Protein AF-A0A929AWF9-F1 (afdb_monomer_lite)

Secondary structure (DSSP, 8-state):
-EEE--HHHHHHHHHTT-HHHHTTSS-EEE--HHHHHHHHT--SHHHHHHHHHHHTTSSS---

Structure (mmCIF, N/CA/C/O backbone):
data_AF-A0A929AWF9-F1
#
_entry.id   AF-A0A929AWF9-F1
#
loop_
_atom_site.group_PDB
_atom_site.id
_atom_site.type_symbol
_atom_site.label_atom_id
_atom_site.label_alt_id
_atom_site.label_comp_id
_atom_site.label_asym_id
_atom_site.label_entity_id
_atom_site.label_seq_id
_atom_site.pdbx_PDB_ins_code
_atom_site.Cartn_x
_atom_site.Cartn_y
_atom_site.Cartn_z
_atom_site.occupancy
_atom_site.B_iso_or_equiv
_atom_site.auth_seq_id
_atom_site.auth_comp_id
_atom_site.auth_asym_id
_atom_site.auth_atom_id
_atom_site.pdbx_PDB_model_num
ATOM 1 N N . MET A 1 1 ? 2.941 -1.666 -18.204 1.00 82.31 1 MET A N 1
ATOM 2 C CA . MET A 1 1 ? 2.655 -0.274 -17.764 1.00 82.31 1 MET A CA 1
ATOM 3 C C . MET A 1 1 ? 3.043 -0.162 -16.297 1.00 82.31 1 MET A C 1
ATOM 5 O O . MET A 1 1 ? 2.865 -1.149 -15.596 1.00 82.31 1 MET A O 1
ATOM 9 N N . LYS A 1 2 ? 3.598 0.970 -15.842 1.00 87.19 2 LYS A N 1
ATOM 10 C CA . LYS A 1 2 ? 3.970 1.157 -14.430 1.00 87.19 2 LYS A CA 1
ATOM 11 C C . LYS A 1 2 ? 2.904 1.978 -13.709 1.00 87.19 2 LYS A C 1
ATOM 13 O O . LYS A 1 2 ? 2.596 3.083 -14.147 1.00 87.19 2 LYS A O 1
ATOM 18 N N . VAL A 1 3 ? 2.347 1.432 -12.634 1.00 89.50 3 VAL A N 1
ATOM 19 C CA . VAL A 1 3 ? 1.337 2.074 -11.791 1.00 89.50 3 VAL A CA 1
ATOM 20 C C . VAL A 1 3 ? 2.014 2.583 -10.526 1.00 89.50 3 VAL A C 1
ATOM 22 O O . VAL A 1 3 ? 2.658 1.826 -9.801 1.00 89.50 3 VAL A O 1
ATOM 25 N N . VAL A 1 4 ? 1.867 3.881 -10.270 1.00 91.62 4 VAL A N 1
ATOM 26 C CA . VAL A 1 4 ? 2.365 4.532 -9.057 1.00 91.62 4 VAL A CA 1
ATOM 27 C C . VAL A 1 4 ? 1.166 4.882 -8.191 1.00 91.62 4 VAL A C 1
ATOM 29 O O . VAL A 1 4 ? 0.322 5.682 -8.596 1.00 91.62 4 VAL A O 1
ATOM 32 N N . PHE A 1 5 ? 1.076 4.272 -7.013 1.00 92.12 5 PHE A N 1
ATOM 33 C CA . PHE A 1 5 ? -0.021 4.530 -6.086 1.00 92.12 5 PHE A CA 1
ATOM 34 C C . PHE A 1 5 ? 0.316 5.651 -5.107 1.00 92.12 5 PHE A C 1
ATOM 36 O O . PHE A 1 5 ? 1.443 5.777 -4.635 1.00 92.12 5 PHE A O 1
ATOM 43 N N . ASN A 1 6 ? -0.709 6.430 -4.770 1.00 94.44 6 ASN A N 1
ATOM 44 C CA . ASN A 1 6 ? -0.728 7.274 -3.580 1.00 94.44 6 ASN A CA 1
ATOM 45 C C . ASN A 1 6 ? -1.487 6.534 -2.455 1.00 94.44 6 ASN A C 1
ATOM 47 O O . ASN A 1 6 ? -2.235 5.592 -2.737 1.00 94.44 6 ASN A O 1
ATOM 51 N N . SER A 1 7 ? -1.331 6.954 -1.199 1.00 94.81 7 SER A N 1
ATOM 52 C CA . SER A 1 7 ? -1.949 6.299 -0.040 1.00 94.81 7 SER A CA 1
ATOM 53 C C . SER A 1 7 ? -3.478 6.304 -0.131 1.00 94.81 7 SER A C 1
ATOM 55 O O . SER A 1 7 ? -4.104 5.256 0.010 1.00 94.81 7 SER A O 1
ATOM 57 N N . SER A 1 8 ? -4.096 7.446 -0.452 1.00 94.69 8 SER A N 1
ATOM 58 C CA . SER A 1 8 ? -5.562 7.563 -0.494 1.00 94.69 8 SER A CA 1
ATOM 59 C C . SER A 1 8 ? -6.233 6.620 -1.509 1.00 94.69 8 SER A C 1
ATOM 61 O O . SER A 1 8 ? -7.125 5.880 -1.091 1.00 94.69 8 SER A O 1
ATOM 63 N N . PRO A 1 9 ? -5.828 6.559 -2.799 1.00 94.19 9 PRO A N 1
ATOM 64 C CA . PRO A 1 9 ? -6.376 5.578 -3.740 1.00 94.19 9 PRO A CA 1
ATOM 65 C C . PRO A 1 9 ? -6.173 4.129 -3.298 1.00 94.19 9 PRO A C 1
ATOM 67 O O . PRO A 1 9 ? -7.070 3.312 -3.469 1.00 94.19 9 PRO A O 1
ATOM 70 N N . LEU A 1 10 ? -5.022 3.806 -2.709 1.00 94.00 10 LEU A N 1
ATOM 71 C CA . LEU A 1 10 ? -4.706 2.443 -2.294 1.00 94.00 10 LEU A CA 1
ATOM 72 C C . LEU A 1 10 ? -5.601 1.974 -1.139 1.00 94.00 10 LEU A C 1
ATOM 74 O O . LEU A 1 10 ? -6.184 0.893 -1.202 1.00 94.00 10 LEU A O 1
ATOM 78 N N . ILE A 1 11 ? -5.778 2.826 -0.125 1.00 95.38 11 ILE A N 1
ATOM 79 C CA . ILE A 1 11 ? -6.704 2.576 0.986 1.00 95.38 11 ILE A CA 1
ATOM 80 C C . ILE A 1 11 ? -8.149 2.515 0.485 1.00 95.38 11 ILE A C 1
ATOM 82 O O . ILE A 1 11 ? -8.908 1.640 0.895 1.00 95.38 11 ILE A O 1
ATOM 86 N N . PHE A 1 12 ? -8.536 3.414 -0.422 1.00 95.25 12 PHE A N 1
ATOM 87 C CA . PHE A 1 12 ? -9.880 3.427 -0.993 1.00 95.25 12 PHE A CA 1
ATOM 88 C C . PHE A 1 12 ? -10.195 2.134 -1.760 1.00 95.25 12 PHE A C 1
ATOM 90 O O . PHE A 1 12 ? -11.241 1.535 -1.534 1.00 95.25 12 PHE A O 1
ATOM 97 N N . LEU A 1 13 ? -9.275 1.662 -2.606 1.00 95.00 13 LEU A N 1
ATOM 98 C CA . LEU A 1 13 ? -9.432 0.411 -3.357 1.00 95.00 13 LEU A CA 1
ATOM 99 C C . LEU A 1 13 ? -9.457 -0.822 -2.453 1.00 95.00 13 LEU A C 1
ATOM 101 O O . LEU A 1 13 ? -10.206 -1.759 -2.731 1.00 95.00 13 LEU A O 1
ATOM 105 N N . SER A 1 14 ? -8.662 -0.822 -1.379 1.00 94.75 14 SER A N 1
ATOM 106 C CA . SER A 1 14 ? -8.683 -1.891 -0.378 1.00 94.75 14 SER A CA 1
ATOM 107 C C . SER A 1 14 ? -10.043 -1.986 0.312 1.00 94.75 14 SER A C 1
ATOM 109 O O . SER A 1 14 ? -10.574 -3.080 0.429 1.00 94.75 14 SER A O 1
ATOM 111 N N . ARG A 1 15 ? -10.650 -0.858 0.701 1.00 95.44 15 ARG A N 1
ATOM 112 C CA . ARG A 1 15 ? -11.968 -0.844 1.367 1.00 95.44 15 ARG A CA 1
ATOM 113 C C . ARG A 1 15 ? -13.123 -1.329 0.495 1.00 95.44 15 ARG A C 1
ATOM 115 O O . ARG A 1 15 ? -14.195 -1.600 1.023 1.00 95.44 15 ARG A O 1
ATOM 122 N N . LEU A 1 16 ? -12.935 -1.357 -0.821 1.00 95.25 16 LEU A N 1
ATOM 123 C CA . LEU A 1 16 ? -13.941 -1.826 -1.767 1.00 95.25 16 LEU A CA 1
ATOM 124 C C . LEU A 1 16 ? -13.714 -3.283 -2.195 1.00 95.25 16 LEU A C 1
ATOM 126 O O . LEU A 1 16 ? -14.493 -3.782 -2.999 1.00 95.25 16 LEU A O 1
ATOM 130 N N . ASP A 1 17 ? -12.647 -3.941 -1.730 1.00 91.31 17 ASP A N 1
ATOM 131 C CA . ASP A 1 17 ? -12.193 -5.245 -2.241 1.00 91.31 17 ASP A CA 1
ATOM 132 C C . ASP A 1 17 ? -11.864 -5.226 -3.753 1.00 91.31 17 ASP A C 1
ATOM 134 O O . ASP A 1 17 ? -11.933 -6.234 -4.462 1.00 91.31 17 ASP A O 1
ATOM 138 N N . PHE A 1 18 ? -11.481 -4.056 -4.284 1.00 94.00 18 PHE A N 1
ATOM 139 C CA . PHE A 1 18 ? -11.063 -3.900 -5.685 1.00 94.00 18 PHE A CA 1
ATOM 140 C C . PHE A 1 18 ? -9.552 -4.019 -5.864 1.00 94.00 18 PHE A C 1
ATOM 142 O O . PHE A 1 18 ? -9.103 -4.312 -6.972 1.00 94.00 18 PHE A O 1
ATOM 149 N N . LEU A 1 19 ? -8.754 -3.810 -4.810 1.00 93.06 19 LEU A N 1
ATOM 150 C CA . LEU A 1 19 ? -7.293 -3.819 -4.924 1.00 93.06 19 LEU A CA 1
ATOM 151 C C . LEU A 1 19 ? -6.758 -5.160 -5.461 1.00 93.06 19 LEU A C 1
ATOM 153 O O . LEU A 1 19 ? -5.919 -5.161 -6.361 1.00 93.06 19 LEU A O 1
ATOM 157 N N . ASP A 1 20 ? -7.322 -6.287 -5.023 1.00 91.06 20 ASP A N 1
ATOM 158 C CA . ASP A 1 20 ? -6.972 -7.621 -5.533 1.00 91.06 20 ASP A CA 1
ATOM 159 C C . ASP A 1 20 ? -7.230 -7.791 -7.033 1.00 91.06 20 ASP A C 1
ATOM 161 O O . ASP A 1 20 ? -6.560 -8.577 -7.701 1.00 91.06 20 ASP A O 1
ATOM 165 N N . GLN A 1 21 ? -8.203 -7.071 -7.595 1.00 89.94 21 GLN A N 1
ATOM 166 C CA . GLN A 1 21 ? -8.454 -7.106 -9.036 1.00 89.94 21 GLN A CA 1
ATOM 167 C C . GLN A 1 21 ? -7.333 -6.397 -9.794 1.00 89.94 21 GLN A C 1
ATOM 169 O O . GLN A 1 21 ? -6.920 -6.875 -10.847 1.00 89.94 21 GLN A O 1
ATOM 174 N N . PHE A 1 22 ? -6.805 -5.299 -9.242 1.00 87.69 22 PHE A N 1
ATO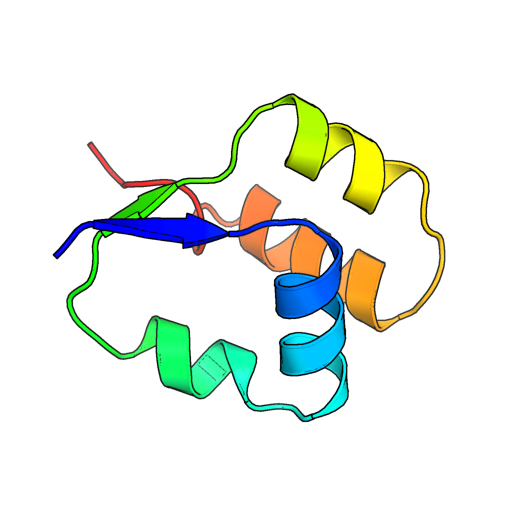M 175 C CA . PHE A 1 22 ? -5.679 -4.587 -9.840 1.00 87.69 22 PHE A CA 1
ATOM 176 C C . PHE A 1 22 ? -4.407 -5.433 -9.840 1.00 87.69 22 PHE A C 1
ATOM 178 O O . PHE A 1 22 ? -3.707 -5.474 -10.847 1.00 87.69 22 PHE A O 1
ATOM 185 N N . LEU A 1 23 ? -4.159 -6.166 -8.754 1.00 87.75 23 LEU A N 1
ATOM 186 C CA . LEU A 1 23 ? -2.999 -7.051 -8.614 1.00 87.75 23 LEU A CA 1
ATOM 187 C C . LEU A 1 23 ? -2.976 -8.226 -9.608 1.00 87.75 23 LEU A C 1
ATOM 189 O O . LEU A 1 23 ? -1.934 -8.854 -9.776 1.00 87.75 23 LEU A O 1
ATOM 193 N N . LYS A 1 24 ? -4.098 -8.537 -10.273 1.00 89.62 24 LYS A N 1
ATOM 194 C CA . LYS A 1 24 ? -4.173 -9.587 -11.308 1.00 89.62 24 LYS A CA 1
ATOM 195 C C . LYS A 1 24 ? -3.695 -9.121 -12.682 1.00 89.62 24 LYS A C 1
ATOM 197 O O . LYS A 1 24 ? -3.479 -9.962 -13.552 1.00 89.62 24 LYS A O 1
ATOM 202 N N . TYR A 1 25 ? -3.580 -7.813 -12.908 1.00 87.88 25 TYR A N 1
ATOM 203 C CA . TYR A 1 25 ? -3.069 -7.293 -14.172 1.00 87.88 25 TYR A CA 1
ATOM 204 C C . TYR A 1 25 ? -1.544 -7.374 -14.219 1.00 87.88 25 TYR A C 1
ATOM 206 O O . TYR A 1 25 ? -0.870 -7.206 -13.205 1.00 87.88 25 TYR A O 1
ATOM 214 N N . ASP A 1 26 ? -1.004 -7.563 -15.423 1.00 87.50 26 ASP A N 1
ATOM 215 C CA . ASP A 1 26 ? 0.437 -7.553 -15.694 1.00 87.50 26 ASP A CA 1
ATOM 216 C C . ASP A 1 26 ? 0.985 -6.113 -15.722 1.00 87.50 26 ASP A C 1
ATOM 218 O O . ASP A 1 26 ? 1.354 -5.544 -16.758 1.00 87.50 26 ASP A O 1
ATOM 222 N N . TYR A 1 27 ? 0.929 -5.464 -14.560 1.00 87.88 27 TYR A N 1
ATOM 223 C CA . TYR A 1 27 ? 1.449 -4.125 -14.325 1.00 87.88 27 TYR A CA 1
ATOM 224 C C . TYR A 1 27 ? 2.601 -4.172 -13.329 1.00 87.88 27 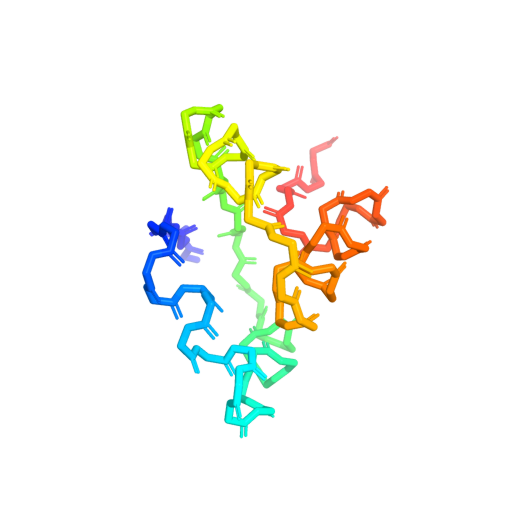TYR A C 1
ATOM 226 O O . TYR A 1 27 ? 2.578 -4.921 -12.357 1.00 87.88 27 TYR A O 1
ATOM 234 N N . GLY A 1 28 ? 3.592 -3.311 -13.559 1.00 87.06 28 GLY A N 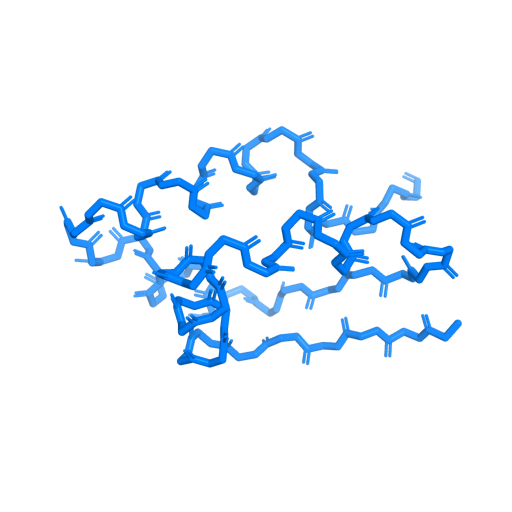1
ATOM 235 C CA . GLY A 1 28 ? 4.593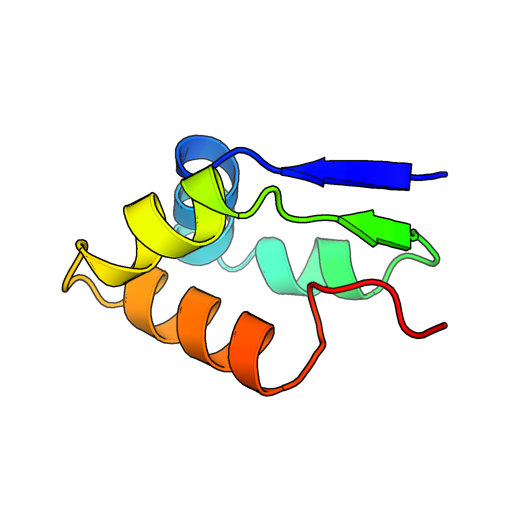 -3.019 -12.544 1.00 87.06 28 GLY A CA 1
ATOM 236 C C . GLY A 1 28 ? 4.000 -2.068 -11.512 1.00 87.06 28 GLY A C 1
ATOM 237 O O . GLY A 1 28 ? 3.432 -1.037 -11.891 1.00 87.06 28 GLY A O 1
ATOM 238 N N . PHE A 1 29 ? 4.117 -2.395 -10.230 1.00 89.12 29 PHE A N 1
ATOM 239 C CA . PHE A 1 29 ? 3.599 -1.587 -9.132 1.00 89.12 29 PHE A CA 1
ATOM 240 C C . PHE A 1 29 ? 4.746 -0.938 -8.373 1.00 89.12 29 PHE A C 1
ATOM 242 O O . PHE A 1 29 ? 5.726 -1.578 -7.995 1.00 89.12 29 PHE A O 1
ATOM 249 N N . PHE A 1 30 ? 4.613 0.362 -8.132 1.00 89.31 30 PHE A N 1
ATOM 250 C CA . PHE A 1 30 ? 5.584 1.109 -7.354 1.00 89.31 30 PHE A CA 1
ATOM 251 C C . PHE A 1 30 ? 4.906 1.947 -6.283 1.00 89.31 30 PHE A C 1
ATOM 253 O O . PHE A 1 30 ? 3.984 2.722 -6.554 1.00 89.31 30 PHE A O 1
ATOM 260 N N . LEU A 1 31 ? 5.432 1.816 -5.070 1.00 92.62 31 LEU A N 1
ATOM 261 C CA . LEU A 1 31 ? 5.072 2.627 -3.923 1.00 92.62 31 LEU A CA 1
ATOM 262 C C . LEU A 1 31 ? 6.265 3.503 -3.540 1.00 92.62 31 LEU A C 1
ATOM 264 O O . LEU A 1 31 ? 7.308 2.975 -3.150 1.00 92.62 31 LEU A O 1
ATOM 268 N N . PRO A 1 32 ? 6.134 4.835 -3.629 1.00 93.44 32 PRO A N 1
ATOM 269 C CA . PRO A 1 32 ? 7.104 5.743 -3.040 1.00 93.44 32 PRO A CA 1
ATOM 270 C C . PRO A 1 32 ? 7.243 5.490 -1.533 1.00 93.44 32 PRO A C 1
ATOM 272 O O . PRO A 1 32 ? 6.253 5.225 -0.854 1.00 93.44 32 PRO A O 1
ATOM 275 N N . GLN A 1 33 ? 8.452 5.657 -0.995 1.00 93.25 33 GLN A N 1
ATOM 276 C CA . GLN A 1 33 ? 8.731 5.456 0.432 1.00 93.25 33 GLN A CA 1
ATOM 277 C C . GLN A 1 33 ? 7.789 6.266 1.343 1.00 93.25 33 GLN A C 1
ATOM 279 O O . GLN A 1 33 ? 7.253 5.731 2.309 1.00 93.25 33 GLN A O 1
ATOM 284 N N . ILE A 1 34 ? 7.500 7.520 0.975 1.00 95.12 34 ILE A N 1
ATOM 285 C CA . ILE A 1 34 ? 6.560 8.378 1.713 1.00 95.12 34 ILE A CA 1
ATOM 286 C C . ILE A 1 34 ? 5.146 7.780 1.789 1.00 95.12 34 ILE A C 1
ATOM 288 O O . ILE A 1 34 ? 4.474 7.900 2.806 1.00 95.12 34 ILE A O 1
ATOM 292 N N . VAL A 1 35 ? 4.702 7.066 0.751 1.00 95.19 35 VAL A N 1
ATOM 293 C CA . VAL A 1 35 ? 3.383 6.417 0.732 1.00 95.19 35 VAL A CA 1
ATOM 294 C C . VAL A 1 35 ? 3.356 5.232 1.697 1.00 95.19 35 VAL A C 1
ATOM 296 O O . VAL A 1 35 ? 2.371 5.051 2.409 1.00 95.19 35 VAL A O 1
ATOM 299 N N . ILE A 1 36 ? 4.442 4.457 1.769 1.00 94.38 36 ILE A N 1
ATOM 300 C CA . ILE A 1 36 ? 4.586 3.352 2.730 1.00 94.38 36 ILE A CA 1
ATOM 301 C C . ILE A 1 36 ? 4.513 3.893 4.166 1.00 94.38 36 ILE A C 1
ATOM 303 O O . ILE A 1 36 ? 3.777 3.363 4.997 1.00 94.38 36 ILE A O 1
ATOM 307 N N . GLU A 1 37 ? 5.224 4.984 4.450 1.00 95.44 37 GLU A N 1
ATOM 308 C CA . GLU A 1 37 ? 5.195 5.658 5.754 1.00 95.44 37 GLU A CA 1
ATOM 309 C C . GLU A 1 37 ? 3.792 6.165 6.108 1.00 95.44 37 GLU A C 1
ATOM 311 O O . GLU A 1 37 ? 3.296 5.909 7.207 1.00 95.44 37 GLU A O 1
ATOM 316 N N . GLU A 1 38 ? 3.103 6.808 5.164 1.00 95.88 38 GLU A N 1
ATOM 317 C CA . GLU A 1 38 ? 1.730 7.276 5.356 1.00 95.88 38 GLU A CA 1
ATOM 318 C C . GLU A 1 38 ? 0.743 6.146 5.674 1.00 95.88 38 GLU A C 1
ATOM 320 O O . GLU A 1 38 ? -0.211 6.369 6.428 1.00 95.88 38 GLU A O 1
ATOM 325 N N . ILE A 1 39 ? 0.918 4.959 5.085 1.00 95.31 39 ILE A N 1
ATOM 326 C CA . ILE A 1 39 ? 0.066 3.788 5.341 1.00 95.31 39 ILE A CA 1
ATOM 327 C C . ILE A 1 39 ? 0.388 3.193 6.714 1.00 95.31 39 ILE A C 1
ATOM 329 O O . ILE A 1 39 ? -0.529 2.904 7.478 1.00 95.31 39 ILE A O 1
ATOM 333 N N . ASN A 1 40 ? 1.669 3.082 7.074 1.00 93.50 40 ASN A N 1
ATOM 334 C CA . ASN A 1 40 ? 2.114 2.540 8.362 1.00 93.50 40 ASN A CA 1
ATOM 335 C C . ASN A 1 40 ? 1.601 3.327 9.578 1.00 93.50 40 ASN A C 1
ATOM 337 O O . ASN A 1 40 ? 1.399 2.749 10.644 1.00 93.50 40 ASN A O 1
ATOM 341 N N . ILE A 1 41 ? 1.369 4.635 9.435 1.00 94.62 41 ILE A N 1
ATOM 342 C CA . ILE A 1 41 ? 0.827 5.477 10.515 1.00 94.62 41 ILE A CA 1
ATOM 343 C C . ILE A 1 41 ? -0.673 5.200 10.754 1.00 94.62 41 ILE A C 1
ATOM 345 O O . ILE A 1 41 ? -1.196 5.468 11.839 1.00 94.62 41 ILE A O 1
ATOM 349 N N . LYS A 1 42 ? -1.391 4.656 9.765 1.00 92.19 42 LYS A N 1
ATOM 350 C CA . LYS A 1 42 ? -2.832 4.386 9.853 1.00 92.19 42 LYS A CA 1
ATOM 351 C C . LYS A 1 42 ? -3.089 3.016 10.487 1.00 92.19 42 LYS A C 1
ATOM 353 O O . LYS A 1 42 ? -2.478 2.018 10.125 1.00 92.19 42 LYS A O 1
ATOM 358 N N . GLN A 1 43 ? -4.032 2.958 11.429 1.00 88.50 43 GLN A N 1
ATOM 359 C CA . GLN A 1 43 ? -4.326 1.746 12.213 1.00 88.50 43 GLN A CA 1
ATOM 360 C C . GLN A 1 43 ? -5.620 1.021 11.800 1.00 88.50 43 GLN A C 1
ATOM 362 O O . GLN A 1 43 ? -6.017 0.049 12.457 1.00 88.50 43 GLN A O 1
ATOM 367 N N . ASP A 1 44 ? -6.287 1.477 10.734 1.00 93.44 44 ASP A N 1
ATOM 368 C CA . ASP A 1 44 ? -7.520 0.870 10.231 1.00 93.44 44 ASP A CA 1
ATOM 369 C C . ASP A 1 44 ? -7.265 -0.432 9.459 1.00 93.44 44 ASP A C 1
ATOM 371 O O . ASP A 1 44 ? -6.152 -0.718 9.019 1.00 93.44 44 ASP A O 1
ATOM 375 N N . GLU A 1 45 ? -8.317 -1.237 9.312 1.00 94.75 45 GLU A N 1
ATOM 376 C CA . GLU A 1 45 ? -8.264 -2.561 8.684 1.00 94.75 45 GLU A CA 1
ATOM 377 C C . GLU A 1 45 ? -7.682 -2.523 7.267 1.00 94.75 45 GLU A C 1
ATOM 379 O O . GLU A 1 45 ? -6.790 -3.310 6.955 1.00 94.75 45 GLU A O 1
ATOM 384 N N . ALA A 1 46 ? -8.104 -1.558 6.446 1.00 95.50 46 ALA A N 1
ATOM 385 C CA . ALA A 1 46 ? -7.596 -1.407 5.086 1.00 95.50 46 ALA A CA 1
ATOM 386 C C . ALA A 1 46 ? -6.089 -1.116 5.070 1.00 95.50 46 ALA A C 1
ATOM 388 O O . ALA A 1 46 ? -5.348 -1.704 4.286 1.00 95.50 46 ALA A O 1
ATOM 389 N N . SER A 1 47 ? -5.606 -0.272 5.985 1.00 95.44 47 SER A N 1
ATOM 390 C CA . SER A 1 47 ? -4.172 0.009 6.113 1.00 95.44 47 SER A CA 1
ATOM 391 C C . SER A 1 47 ? -3.381 -1.229 6.543 1.00 95.44 47 SER A C 1
ATOM 393 O O . SER A 1 47 ? -2.306 -1.483 6.006 1.00 95.44 47 SER A O 1
ATOM 395 N N . ARG A 1 48 ? -3.927 -2.063 7.441 1.00 95.81 48 ARG A N 1
ATOM 396 C CA . ARG A 1 48 ? -3.299 -3.346 7.818 1.00 95.81 48 ARG A CA 1
ATOM 397 C C . ARG A 1 48 ? -3.237 -4.317 6.644 1.00 95.81 48 ARG A C 1
ATOM 399 O O . ARG A 1 48 ? -2.202 -4.939 6.425 1.00 95.81 48 ARG A O 1
ATOM 406 N N . TYR A 1 49 ? -4.323 -4.434 5.886 1.00 95.81 49 TYR A N 1
ATOM 407 C CA . TYR A 1 49 ? -4.369 -5.270 4.691 1.00 95.81 49 TYR A CA 1
ATOM 408 C C . TYR A 1 49 ? -3.345 -4.810 3.644 1.00 95.81 49 TYR A C 1
ATOM 410 O O . TYR A 1 49 ? -2.561 -5.618 3.150 1.00 95.81 49 TYR A O 1
ATOM 418 N N . VAL A 1 50 ? -3.271 -3.505 3.373 1.00 95.31 50 VAL A N 1
ATOM 419 C CA . VAL A 1 50 ? -2.276 -2.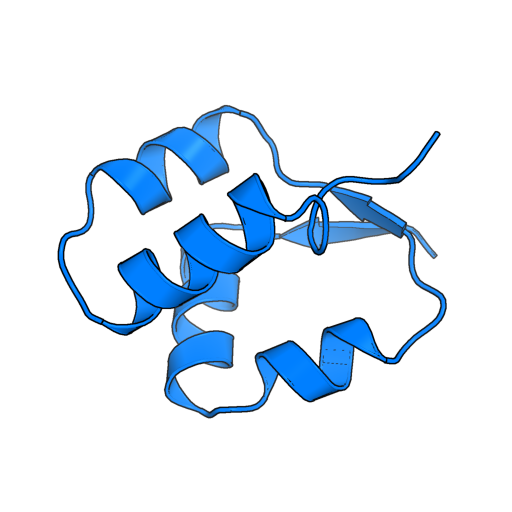946 2.452 1.00 95.31 50 VAL A CA 1
ATOM 420 C C . VAL A 1 50 ? -0.849 -3.186 2.953 1.00 95.31 50 VAL A C 1
ATOM 422 O O . VAL A 1 50 ? 0.003 -3.590 2.165 1.00 95.31 50 VAL A O 1
ATOM 425 N N . ASN A 1 51 ? -0.578 -3.029 4.251 1.00 94.75 51 ASN A N 1
ATOM 426 C CA . ASN A 1 51 ? 0.733 -3.353 4.820 1.00 94.75 51 ASN A CA 1
ATOM 427 C C . ASN A 1 51 ? 1.103 -4.826 4.621 1.00 94.75 51 ASN A C 1
ATOM 429 O O . ASN A 1 51 ? 2.234 -5.115 4.239 1.00 94.75 51 ASN A O 1
ATOM 433 N N . ASN A 1 52 ? 0.150 -5.751 4.769 1.00 94.38 52 ASN A N 1
ATOM 434 C CA . ASN A 1 52 ? 0.391 -7.162 4.464 1.00 94.38 52 ASN A CA 1
ATOM 435 C C . ASN A 1 52 ? 0.770 -7.368 2.988 1.00 94.38 52 ASN A C 1
ATOM 437 O O . ASN A 1 52 ? 1.675 -8.149 2.695 1.00 94.38 52 ASN A O 1
ATOM 441 N N . LEU A 1 53 ? 0.128 -6.668 2.049 1.00 93.19 53 LEU A N 1
ATOM 442 C CA . LEU A 1 53 ? 0.487 -6.737 0.625 1.00 93.19 53 LEU A CA 1
ATOM 443 C C . LEU A 1 53 ? 1.891 -6.177 0.346 1.00 93.19 53 LEU A C 1
ATOM 445 O O . LEU A 1 53 ? 2.621 -6.736 -0.476 1.00 93.19 53 LEU A O 1
ATOM 449 N N . ILE A 1 54 ? 2.280 -5.100 1.034 1.00 92.12 54 ILE A N 1
ATOM 450 C CA . ILE A 1 54 ? 3.628 -4.520 0.945 1.00 92.12 54 ILE A CA 1
ATOM 451 C C . ILE A 1 54 ? 4.664 -5.525 1.462 1.00 92.12 54 ILE A C 1
ATOM 453 O O . ILE A 1 54 ? 5.618 -5.826 0.751 1.00 92.12 54 ILE A O 1
ATOM 457 N N . THR A 1 55 ? 4.458 -6.103 2.651 1.00 91.94 55 THR A N 1
ATOM 458 C CA . THR A 1 55 ? 5.375 -7.092 3.250 1.00 91.94 55 THR A CA 1
ATOM 459 C C . THR A 1 55 ? 5.529 -8.353 2.395 1.00 91.94 55 THR A C 1
ATOM 461 O O . THR A 1 55 ? 6.604 -8.945 2.365 1.00 91.94 55 THR A O 1
ATOM 464 N N . ASN A 1 56 ? 4.486 -8.745 1.658 1.00 90.00 56 ASN A N 1
ATOM 465 C CA . ASN A 1 56 ? 4.517 -9.891 0.743 1.00 90.00 56 ASN A CA 1
ATOM 466 C C . ASN A 1 56 ? 5.044 -9.557 -0.670 1.00 90.00 56 ASN A C 1
ATOM 468 O O . ASN A 1 56 ? 4.974 -10.404 -1.563 1.00 90.00 56 ASN A O 1
ATOM 472 N N . ASN A 1 57 ? 5.573 -8.347 -0.896 1.00 86.06 57 ASN A N 1
ATOM 473 C CA . ASN A 1 57 ? 6.059 -7.874 -2.199 1.00 86.06 57 ASN A CA 1
ATOM 474 C C . ASN A 1 57 ? 5.011 -7.997 -3.325 1.00 86.06 57 ASN A C 1
ATOM 476 O O . ASN A 1 57 ? 5.339 -8.321 -4.468 1.00 86.06 57 ASN A O 1
ATOM 480 N N . CYS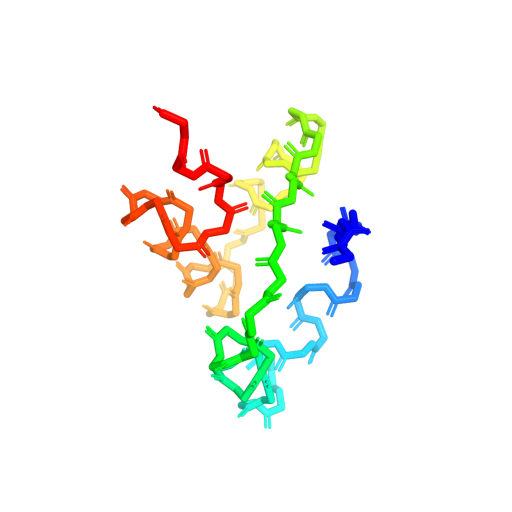 A 1 58 ? 3.733 -7.765 -3.007 1.00 85.38 58 CYS A N 1
ATOM 481 C CA . CYS A 1 58 ? 2.647 -7.724 -3.994 1.00 85.38 58 CYS A CA 1
ATOM 482 C C . CYS A 1 58 ? 2.488 -6.334 -4.630 1.00 85.38 58 CYS A C 1
ATOM 484 O O . CYS A 1 58 ? 1.927 -6.220 -5.713 1.00 85.38 58 CYS A O 1
ATOM 486 N N . LEU A 1 59 ? 2.973 -5.283 -3.960 1.00 82.25 59 LEU A N 1
ATOM 487 C CA . LEU A 1 59 ? 2.864 -3.881 -4.393 1.00 82.25 59 LEU A CA 1
ATOM 488 C C . LEU A 1 59 ? 4.224 -3.213 -4.662 1.00 82.25 59 LEU A C 1
ATOM 490 O O . LEU A 1 59 ? 4.296 -2.002 -4.874 1.00 82.25 59 LEU A O 1
ATOM 494 N N . LEU A 1 60 ? 5.299 -3.998 -4.631 1.00 78.31 60 LEU A N 1
ATOM 495 C CA . LEU A 1 60 ? 6.653 -3.567 -4.948 1.00 78.31 60 LEU A CA 1
ATOM 496 C C . LEU A 1 60 ? 7.119 -4.389 -6.148 1.00 78.31 60 LEU A C 1
ATOM 498 O O . LEU A 1 60 ? 7.077 -5.618 -6.085 1.00 78.31 60 LEU A O 1
ATOM 502 N N . ASP A 1 61 ? 7.504 -3.713 -7.236 1.00 65.62 61 ASP A N 1
ATOM 503 C CA . ASP A 1 61 ? 8.076 -4.337 -8.432 1.00 65.62 61 ASP A CA 1
ATOM 504 C C . ASP A 1 61 ? 9.090 -5.421 -8.023 1.00 65.62 61 ASP A C 1
ATOM 506 O O . ASP A 1 61 ? 10.088 -5.138 -7.354 1.00 65.62 61 ASP A O 1
ATOM 510 N N . ARG A 1 62 ? 8.831 -6.664 -8.445 1.00 48.81 62 ARG A N 1
ATOM 511 C CA . ARG A 1 62 ? 9.816 -7.745 -8.399 1.00 48.81 62 ARG A CA 1
ATOM 512 C C . ARG A 1 62 ? 10.811 -7.495 -9.531 1.00 48.81 62 ARG A C 1
ATOM 514 O O . ARG A 1 62 ? 10.508 -7.815 -10.678 1.00 48.81 62 ARG A O 1
ATOM 521 N N . TYR A 1 63 ? 11.952 -6.896 -9.214 1.00 43.00 63 TYR A N 1
ATOM 522 C CA . TYR A 1 63 ? 13.149 -6.996 -10.052 1.00 43.00 63 TYR A CA 1
ATOM 523 C C . TYR A 1 63 ? 14.058 -8.080 -9.485 1.00 43.00 63 TYR A C 1
ATOM 525 O O . TYR A 1 63 ? 14.266 -8.072 -8.249 1.00 43.00 63 TYR A O 1
#

Foldseek 3Di:
DEDEDAQVVQLVCLVVVNNVVVLPDPYAADYDPVRLVVLVVDDDPSSVVVNVCVVVCSRHGDD

Radius of gyration: 10.68 Å; chains: 1; bounding box: 27×18×30 Å

pLDDT: mean 90.01, std 9.44, range [43.0, 95.88]

Sequence (63 aa):
MKVVFNSSPLIFLSRLDFLDQFLKYDYGFFLPQIVIEEINIKQDEASRYVNNLITNNCLLDRY